Protein AF-A0A318KVP1-F1 (afdb_monomer_lite)

pLDDT: mean 93.53, std 4.92, range [66.0, 98.06]

Organism: NCBI:txid1034346

Structure (mmCIF, N/CA/C/O backbone):
data_AF-A0A318KVP1-F1
#
_entry.id   AF-A0A318KVP1-F1
#
loop_
_atom_site.group_PDB
_atom_site.id
_atom_site.type_symbol
_atom_site.label_atom_id
_atom_site.label_alt_id
_atom_site.label_comp_id
_atom_site.label_asym_id
_atom_site.label_entity_id
_atom_site.label_seq_id
_atom_site.pdbx_PDB_ins_code
_atom_site.Cartn_x
_atom_site.Cartn_y
_atom_site.Cartn_z
_atom_site.occupancy
_atom_site.B_iso_or_equiv
_atom_site.auth_seq_id
_atom_site.auth_comp_id
_atom_site.auth_asym_id
_atom_site.auth_atom_id
_atom_site.pdbx_PDB_model_num
ATOM 1 N N . MET A 1 1 ? -1.831 -5.713 8.545 1.00 85.75 1 MET A N 1
ATOM 2 C CA . MET A 1 1 ? -1.811 -6.812 7.541 1.00 85.75 1 MET A CA 1
ATOM 3 C C . MET A 1 1 ? -0.544 -6.684 6.708 1.00 85.75 1 MET A C 1
ATOM 5 O O . MET A 1 1 ? -0.239 -5.554 6.335 1.00 85.75 1 MET A O 1
ATOM 9 N N . THR A 1 2 ? 0.172 -7.778 6.421 1.00 89.25 2 THR A N 1
ATOM 10 C CA . THR A 1 2 ? 1.412 -7.752 5.621 1.00 89.25 2 THR A CA 1
ATOM 11 C C . THR A 1 2 ? 1.321 -8.601 4.350 1.00 89.25 2 THR A C 1
ATOM 13 O O . THR A 1 2 ? 0.658 -9.636 4.334 1.00 89.25 2 THR A O 1
ATOM 16 N N . PHE A 1 3 ? 1.989 -8.159 3.283 1.00 89.31 3 PHE A N 1
ATOM 17 C CA . PHE A 1 3 ? 2.095 -8.858 1.997 1.00 89.31 3 PHE A CA 1
ATOM 18 C C . PHE A 1 3 ? 3.504 -8.703 1.433 1.00 89.31 3 PHE A C 1
ATOM 20 O O . PHE A 1 3 ? 4.100 -7.645 1.592 1.00 89.31 3 PHE A O 1
ATOM 27 N N . VAL A 1 4 ? 4.030 -9.713 0.742 1.00 91.88 4 VAL A N 1
ATOM 28 C CA . VAL A 1 4 ? 5.370 -9.648 0.137 1.00 91.88 4 VAL A CA 1
ATOM 29 C C . VAL A 1 4 ? 5.253 -9.619 -1.379 1.00 91.88 4 VAL A C 1
ATOM 31 O O . VAL A 1 4 ? 4.553 -10.439 -1.973 1.00 91.88 4 VAL A O 1
ATOM 34 N N . VAL A 1 5 ? 5.964 -8.686 -2.002 1.00 90.88 5 VAL A N 1
ATOM 35 C CA . VAL A 1 5 ? 6.164 -8.646 -3.449 1.00 90.88 5 VAL A CA 1
ATOM 36 C C . VAL A 1 5 ? 7.453 -9.394 -3.773 1.00 90.88 5 VA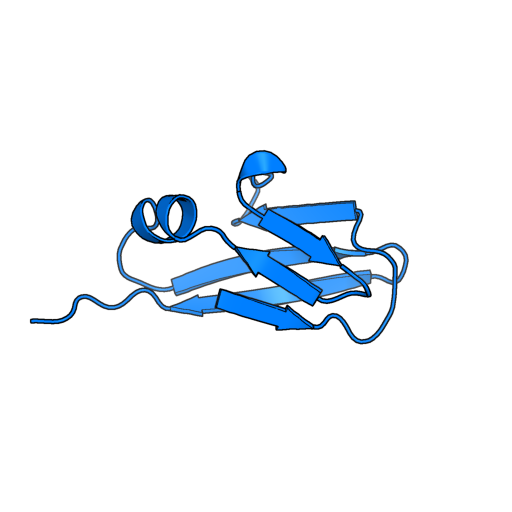L A C 1
ATOM 38 O O . VAL A 1 5 ? 8.518 -9.032 -3.281 1.00 90.88 5 VAL A O 1
ATOM 4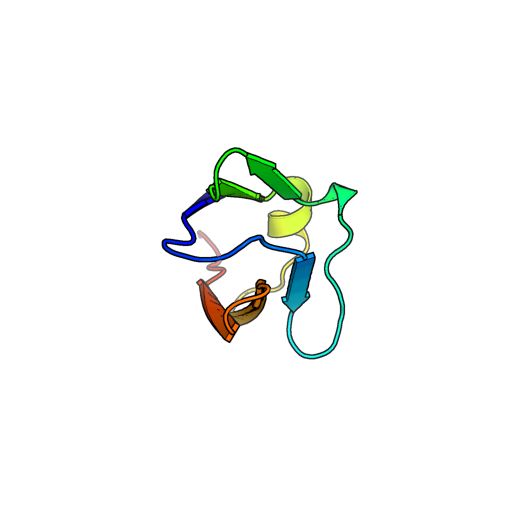1 N N . ALA A 1 6 ? 7.350 -10.450 -4.583 1.00 85.81 6 ALA A N 1
ATOM 42 C CA . ALA A 1 6 ? 8.485 -11.321 -4.896 1.00 85.81 6 ALA A CA 1
ATOM 43 C C . ALA A 1 6 ? 9.551 -10.640 -5.771 1.00 85.81 6 ALA A C 1
ATOM 45 O O . ALA A 1 6 ? 10.737 -10.916 -5.612 1.00 85.81 6 ALA A O 1
ATOM 46 N N . GLU A 1 7 ? 9.140 -9.756 -6.685 1.00 83.62 7 GLU A N 1
ATOM 47 C CA . GLU A 1 7 ? 10.037 -9.098 -7.635 1.00 83.62 7 GLU A CA 1
ATOM 48 C C . GLU A 1 7 ? 9.650 -7.636 -7.885 1.00 83.62 7 GLU A C 1
ATOM 50 O O . GLU A 1 7 ? 8.475 -7.292 -8.049 1.00 83.62 7 GLU A O 1
ATOM 55 N N . GLY A 1 8 ? 10.672 -6.789 -7.996 1.00 88.25 8 GLY A N 1
ATOM 56 C CA . GLY A 1 8 ? 10.534 -5.374 -8.318 1.00 88.25 8 GLY A CA 1
ATOM 57 C C . GLY A 1 8 ? 10.388 -4.457 -7.103 1.00 88.25 8 GLY A C 1
ATOM 58 O O . GLY A 1 8 ? 10.008 -4.861 -6.006 1.00 88.25 8 GLY A O 1
ATOM 59 N N . ASN A 1 9 ? 10.711 -3.188 -7.320 1.00 92.25 9 ASN A N 1
ATOM 60 C CA . ASN A 1 9 ? 10.588 -2.126 -6.334 1.00 92.25 9 ASN A CA 1
ATOM 61 C C . ASN A 1 9 ? 9.176 -1.547 -6.385 1.00 92.25 9 ASN A C 1
ATOM 63 O O . ASN A 1 9 ? 8.718 -1.104 -7.441 1.00 92.25 9 ASN A O 1
ATOM 67 N N . VAL A 1 10 ? 8.487 -1.530 -5.246 1.00 94.62 10 VAL A N 1
ATOM 68 C CA . VAL A 1 10 ? 7.142 -0.956 -5.140 1.00 94.62 10 VAL A CA 1
ATOM 69 C C . VAL A 1 10 ? 7.231 0.568 -5.201 1.00 94.62 10 VAL A C 1
ATOM 71 O O . VAL A 1 10 ? 7.920 1.186 -4.395 1.00 94.62 10 VAL A O 1
ATOM 74 N N . SER A 1 11 ? 6.508 1.177 -6.140 1.00 94.06 11 SER A N 1
ATOM 75 C CA . SER A 1 11 ? 6.458 2.634 -6.319 1.00 94.06 11 SER A CA 1
ATOM 76 C C . SER A 1 11 ? 5.148 3.255 -5.836 1.00 94.06 11 SER A C 1
ATOM 78 O O . SER A 1 11 ? 5.133 4.408 -5.412 1.00 94.06 11 SER A O 1
ATOM 80 N N . ALA A 1 12 ? 4.046 2.505 -5.879 1.00 96.12 12 ALA A N 1
ATOM 81 C CA . ALA A 1 12 ? 2.744 2.953 -5.402 1.00 96.12 12 ALA A CA 1
ATOM 82 C C . ALA A 1 12 ? 1.814 1.771 -5.128 1.00 96.12 12 ALA A C 1
ATOM 84 O O . ALA A 1 12 ? 1.976 0.683 -5.683 1.00 96.12 12 ALA A O 1
ATOM 85 N N . ILE A 1 13 ? 0.776 2.022 -4.338 1.00 97.56 13 ILE A N 1
ATOM 86 C CA . ILE A 1 13 ? -0.366 1.123 -4.187 1.00 97.56 13 ILE A CA 1
ATOM 87 C C . ILE A 1 13 ? -1.613 1.896 -4.597 1.00 97.56 13 ILE A C 1
ATOM 89 O O . ILE A 1 13 ? -1.817 3.030 -4.167 1.00 97.56 13 ILE A O 1
ATOM 93 N N . LYS A 1 14 ? -2.453 1.295 -5.437 1.00 97.50 14 LYS A N 1
ATOM 94 C CA . LYS A 1 14 ? -3.748 1.849 -5.834 1.00 97.50 14 LYS A CA 1
ATOM 95 C C . 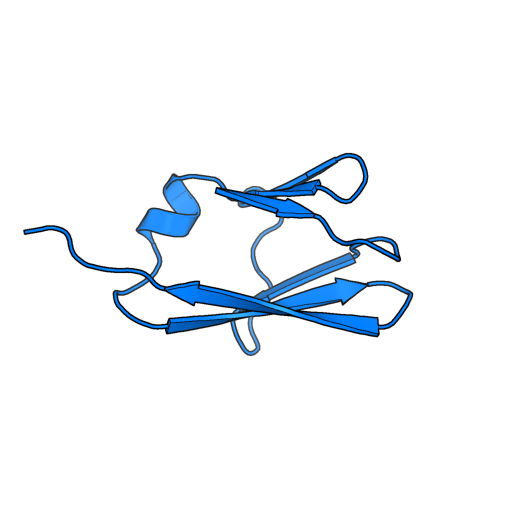LYS A 1 14 ? -4.879 0.996 -5.293 1.00 97.50 14 LYS A C 1
ATOM 97 O O . LYS A 1 14 ? -4.798 -0.223 -5.356 1.00 97.50 14 LYS A O 1
ATOM 102 N N . ASN A 1 15 ? -5.942 1.627 -4.816 1.00 95.62 15 ASN A N 1
ATOM 103 C CA . ASN A 1 15 ? -7.235 0.988 -4.608 1.00 95.62 15 ASN A CA 1
ATOM 104 C C . ASN A 1 15 ? -8.154 1.455 -5.743 1.00 95.62 15 ASN A C 1
ATOM 106 O O . ASN A 1 15 ? -8.523 2.630 -5.800 1.00 95.62 15 ASN A O 1
ATOM 110 N N . HIS A 1 16 ? -8.461 0.555 -6.679 1.00 90.56 16 HIS A N 1
ATOM 111 C CA . HIS A 1 16 ? -9.032 0.908 -7.981 1.00 90.56 16 HIS A CA 1
ATOM 112 C C . HIS A 1 16 ? -8.176 1.963 -8.711 1.00 90.56 16 HIS A C 1
ATOM 114 O O . HIS A 1 16 ? -7.027 1.702 -9.065 1.00 90.56 16 HIS A O 1
ATOM 120 N N . THR A 1 17 ? -8.713 3.160 -8.947 1.00 91.75 17 THR A N 1
ATOM 121 C CA . THR A 1 17 ? -8.016 4.257 -9.632 1.00 91.75 17 THR A CA 1
ATOM 122 C C . THR A 1 17 ? -7.288 5.199 -8.672 1.00 91.75 17 THR A C 1
ATOM 124 O O . THR A 1 17 ? -6.413 5.946 -9.113 1.00 91.75 17 THR A O 1
ATOM 127 N N . ALA A 1 18 ? -7.611 5.156 -7.376 1.00 95.38 18 ALA A N 1
ATOM 128 C CA . ALA A 1 18 ? -7.074 6.065 -6.373 1.00 95.38 18 ALA A CA 1
ATOM 129 C C . ALA A 1 18 ? -5.752 5.547 -5.797 1.00 95.38 18 ALA A C 1
ATOM 131 O O . ALA A 1 18 ? -5.646 4.386 -5.402 1.00 95.38 18 ALA A O 1
ATOM 132 N N . THR A 1 19 ? -4.752 6.421 -5.705 1.00 97.38 19 THR A N 1
ATOM 133 C CA . THR A 1 19 ? -3.495 6.115 -5.013 1.00 97.38 19 THR A CA 1
ATOM 134 C C . THR A 1 19 ? -3.732 6.098 -3.506 1.00 97.38 19 THR A C 1
ATOM 136 O O . THR A 1 19 ? -4.263 7.057 -2.946 1.00 97.38 19 THR A O 1
ATOM 139 N N . VAL A 1 20 ? -3.335 5.012 -2.848 1.00 97.38 20 VAL A N 1
ATOM 140 C CA . VAL A 1 20 ? -3.334 4.914 -1.387 1.00 97.38 20 VAL A CA 1
ATOM 141 C C . VAL A 1 20 ? -2.279 5.874 -0.847 1.00 97.38 20 VAL A C 1
ATOM 143 O O . VAL A 1 20 ? -1.163 5.924 -1.362 1.00 97.38 20 VAL A O 1
ATOM 146 N N . ASN A 1 21 ? -2.629 6.649 0.180 1.00 97.88 21 ASN A N 1
ATOM 147 C CA . ASN A 1 21 ? -1.687 7.573 0.803 1.00 97.88 21 ASN A CA 1
ATOM 148 C C . ASN A 1 21 ? -0.463 6.793 1.335 1.00 97.88 21 ASN A C 1
ATOM 150 O O . ASN A 1 21 ? -0.668 5.829 2.075 1.00 97.88 21 ASN A O 1
ATOM 154 N N . PRO A 1 22 ? 0.782 7.194 1.016 1.00 96.81 22 PRO A N 1
ATOM 155 C CA . PRO A 1 22 ? 1.985 6.555 1.550 1.00 96.81 22 PRO A CA 1
ATOM 156 C C . PRO A 1 22 ? 2.069 6.519 3.083 1.00 96.81 22 PRO A C 1
ATOM 158 O O . PRO A 1 22 ? 2.793 5.698 3.619 1.00 96.81 22 PRO A O 1
ATOM 161 N N . ALA A 1 23 ? 1.325 7.362 3.807 1.00 97.69 23 ALA A N 1
ATOM 162 C CA . ALA A 1 23 ? 1.236 7.289 5.269 1.00 97.69 23 ALA A CA 1
ATOM 163 C C . ALA A 1 23 ? 0.461 6.056 5.784 1.00 97.69 23 ALA A C 1
ATOM 165 O O . ALA A 1 23 ? 0.584 5.694 6.949 1.00 97.69 23 ALA A O 1
ATOM 166 N N . ASN A 1 24 ? -0.332 5.409 4.925 1.00 98.06 24 ASN A N 1
ATOM 167 C CA . ASN A 1 24 ? -1.185 4.274 5.286 1.00 98.06 24 ASN A CA 1
ATOM 168 C C . ASN A 1 24 ? -0.494 2.916 5.107 1.00 98.06 24 ASN A C 1
ATOM 170 O O . ASN A 1 24 ? -1.100 1.874 5.378 1.00 98.06 24 ASN A O 1
ATOM 174 N N . TYR A 1 25 ? 0.744 2.901 4.609 1.00 96.88 25 TYR A N 1
ATOM 175 C CA . TYR A 1 25 ? 1.510 1.676 4.465 1.00 96.88 25 TYR A CA 1
ATOM 176 C C . TYR A 1 25 ? 3.017 1.917 4.550 1.00 96.88 25 TYR A C 1
ATOM 178 O O . TYR A 1 25 ? 3.515 2.981 4.203 1.00 96.88 25 TYR A O 1
ATOM 186 N N . THR A 1 26 ? 3.761 0.895 4.955 1.00 96.94 26 THR A N 1
ATOM 187 C CA . THR A 1 26 ? 5.224 0.867 4.845 1.00 96.94 26 THR A CA 1
ATOM 188 C C . THR A 1 26 ? 5.658 -0.171 3.820 1.00 96.94 26 THR A C 1
ATOM 190 O O . THR A 1 26 ? 4.920 -1.116 3.534 1.00 96.94 26 THR A O 1
ATOM 193 N N . ILE A 1 27 ? 6.845 0.022 3.240 1.00 94.38 27 ILE A N 1
ATOM 194 C CA . ILE A 1 27 ? 7.501 -0.953 2.366 1.00 94.38 27 ILE A CA 1
ATOM 195 C C . ILE A 1 27 ? 8.898 -1.200 2.923 1.00 94.38 27 ILE A C 1
ATOM 197 O O . ILE A 1 27 ? 9.737 -0.302 2.906 1.00 94.38 27 ILE A O 1
ATOM 201 N N . GLU A 1 28 ? 9.158 -2.421 3.371 1.00 93.12 28 GLU A N 1
ATOM 202 C CA . GLU A 1 28 ? 10.464 -2.838 3.879 1.00 93.12 28 GLU A CA 1
ATOM 203 C C . GLU A 1 28 ? 10.861 -4.157 3.220 1.00 93.12 28 GLU A C 1
ATOM 205 O O . GLU A 1 28 ? 10.177 -5.168 3.370 1.00 93.12 28 GLU A O 1
ATOM 210 N N . ASN A 1 29 ? 11.950 -4.154 2.443 1.00 89.00 29 ASN A N 1
ATOM 211 C CA . ASN A 1 29 ? 12.444 -5.334 1.716 1.00 89.00 29 ASN A CA 1
ATOM 212 C C . ASN A 1 29 ? 11.348 -6.060 0.904 1.00 89.00 29 ASN A C 1
ATOM 214 O O . ASN A 1 29 ? 11.229 -7.282 0.955 1.00 89.00 29 ASN A O 1
ATOM 218 N N . GLY A 1 30 ? 10.497 -5.303 0.202 1.00 88.75 30 GLY A N 1
ATOM 219 C CA . GLY A 1 30 ? 9.373 -5.848 -0.575 1.00 88.75 30 GLY A CA 1
ATOM 220 C C . GLY A 1 30 ? 8.151 -6.259 0.257 1.00 88.75 30 GLY A C 1
ATOM 221 O O . GLY A 1 30 ? 7.120 -6.613 -0.314 1.00 88.75 30 GLY A O 1
ATOM 222 N N . THR A 1 31 ? 8.225 -6.173 1.588 1.00 92.81 31 THR A N 1
ATOM 223 C CA . THR A 1 31 ? 7.090 -6.385 2.490 1.00 92.81 31 THR A CA 1
ATOM 224 C C . THR A 1 31 ? 6.291 -5.099 2.626 1.00 92.81 31 THR A C 1
ATOM 226 O O . THR A 1 31 ? 6.795 -4.096 3.122 1.00 92.81 31 THR A O 1
ATOM 229 N N . ILE A 1 32 ? 5.033 -5.140 2.205 1.00 95.88 32 ILE A N 1
ATOM 230 C CA . ILE A 1 32 ? 4.046 -4.081 2.379 1.00 95.88 32 ILE A CA 1
ATOM 231 C C . ILE A 1 32 ? 3.291 -4.337 3.678 1.00 95.88 32 ILE A C 1
ATOM 233 O O . ILE A 1 32 ? 2.687 -5.401 3.826 1.00 95.88 32 ILE A O 1
ATOM 237 N N . SER A 1 33 ? 3.255 -3.355 4.575 1.00 96.69 33 SER A N 1
ATOM 238 C CA . SER A 1 33 ? 2.436 -3.400 5.791 1.00 96.69 33 SER A CA 1
ATOM 239 C C . SER A 1 33 ? 1.410 -2.279 5.772 1.00 96.69 33 SER A C 1
ATOM 241 O O . SER A 1 33 ? 1.794 -1.118 5.722 1.00 96.69 33 SER A O 1
ATOM 243 N N . PHE A 1 34 ? 0.118 -2.606 5.834 1.00 97.44 34 PHE A N 1
ATOM 244 C CA . PHE A 1 34 ? -0.950 -1.608 5.971 1.00 97.44 34 PHE A CA 1
ATOM 245 C C . PHE A 1 34 ? -1.238 -1.305 7.440 1.00 97.44 34 PHE A C 1
ATOM 247 O O . PHE A 1 34 ? -1.291 -2.236 8.257 1.00 97.44 34 PHE A O 1
ATOM 254 N N . THR A 1 35 ? -1.476 -0.027 7.741 1.00 97.25 35 THR A N 1
ATOM 255 C CA . THR A 1 35 ? -1.928 0.417 9.064 1.00 97.25 35 THR A CA 1
ATOM 256 C C . THR A 1 35 ? -3.337 -0.093 9.358 1.00 97.25 35 THR A C 1
ATOM 258 O O . THR A 1 35 ? -4.122 -0.349 8.440 1.00 97.25 35 THR A O 1
ATOM 261 N N . VAL A 1 36 ? -3.662 -0.269 10.639 1.00 94.81 36 VAL A N 1
ATOM 262 C CA . VAL A 1 36 ? -5.001 -0.722 11.044 1.00 94.81 36 VAL A CA 1
ATOM 263 C C . VAL A 1 36 ? -6.031 0.354 10.711 1.00 94.81 36 VAL A C 1
ATOM 265 O O . VAL A 1 36 ? -7.059 0.043 10.122 1.00 94.81 36 VAL A O 1
ATOM 268 N N . GLU A 1 37 ? -5.693 1.619 10.948 1.00 96.62 37 GLU A N 1
ATOM 269 C CA . GLU A 1 37 ? -6.549 2.777 10.697 1.00 96.62 37 GLU A CA 1
ATOM 270 C C . GLU A 1 37 ? -6.968 2.860 9.226 1.00 96.62 37 GLU A C 1
ATOM 272 O O . GLU A 1 37 ? -8.121 3.152 8.921 1.00 96.62 37 GLU A O 1
ATOM 277 N N . TYR A 1 38 ? -6.061 2.559 8.287 1.00 95.94 38 TYR A N 1
ATOM 278 C CA . TYR A 1 38 ? -6.426 2.492 6.873 1.00 95.94 38 TYR A CA 1
ATOM 279 C C . TYR A 1 38 ? -7.409 1.359 6.595 1.00 95.94 38 TYR A C 1
ATOM 281 O O . TYR A 1 38 ? -8.384 1.565 5.870 1.00 95.94 38 TYR A O 1
ATOM 289 N N . LEU A 1 39 ? -7.163 0.174 7.157 1.00 94.56 39 LEU A N 1
ATOM 290 C CA . LEU A 1 39 ? -8.024 -0.986 6.946 1.00 94.56 39 LEU A CA 1
ATOM 291 C C . LEU A 1 39 ? -9.428 -0.761 7.525 1.00 94.56 39 LEU A C 1
ATOM 293 O O . LEU A 1 39 ? -10.395 -1.149 6.878 1.00 94.56 39 LEU A O 1
ATOM 297 N N . GLU A 1 40 ? -9.552 -0.068 8.659 1.00 94.56 40 GLU A N 1
ATOM 298 C CA . GLU A 1 40 ? -10.836 0.316 9.269 1.00 94.56 40 GLU A CA 1
ATOM 299 C C . GLU A 1 40 ? -11.649 1.290 8.403 1.00 94.56 40 GLU A C 1
ATOM 301 O O . GLU A 1 40 ? -12.877 1.303 8.467 1.00 94.56 40 GLU A O 1
ATOM 306 N N . THR A 1 41 ? -10.999 2.085 7.543 1.00 94.75 41 THR A N 1
ATOM 307 C CA . THR A 1 41 ? -11.717 2.970 6.605 1.00 94.75 41 THR A CA 1
ATOM 308 C C . THR A 1 41 ? -12.352 2.233 5.424 1.00 94.75 41 THR A C 1
ATOM 310 O O . THR A 1 41 ? -13.153 2.812 4.683 1.00 94.75 41 THR A O 1
ATOM 313 N N . LEU A 1 42 ? -11.978 0.973 5.190 1.00 94.88 42 LEU A N 1
ATOM 314 C CA . LEU A 1 42 ? -12.463 0.206 4.052 1.00 94.88 42 LEU A CA 1
ATOM 315 C C . LEU A 1 42 ? -13.867 -0.325 4.346 1.00 94.88 42 LEU A C 1
ATOM 317 O O . LEU A 1 42 ? -14.096 -1.021 5.327 1.00 94.88 42 LEU A O 1
ATOM 321 N N . SER A 1 43 ? -14.811 -0.057 3.443 1.00 94.69 43 SER A N 1
ATOM 322 C CA . SER A 1 43 ? -16.150 -0.641 3.544 1.00 94.69 43 SER A CA 1
ATOM 323 C C . SER A 1 43 ? -16.113 -2.170 3.461 1.00 94.69 43 SER A C 1
ATOM 325 O O . SER A 1 43 ? -15.255 -2.732 2.780 1.00 9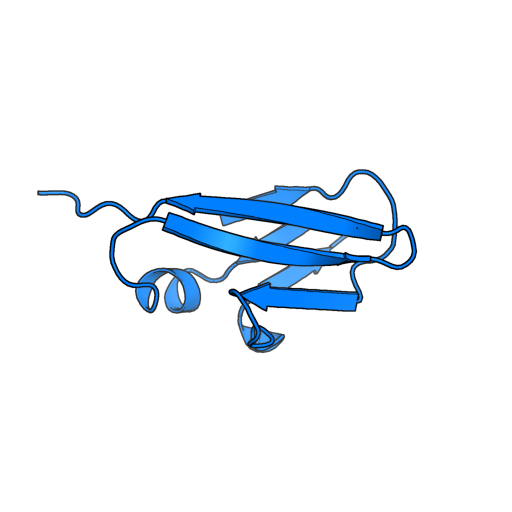4.69 43 SER A O 1
ATOM 327 N N . VAL A 1 44 ? -17.087 -2.845 4.073 1.00 95.56 44 VAL A N 1
ATOM 328 C CA . VAL A 1 44 ? -17.272 -4.299 3.934 1.00 95.56 44 VAL A CA 1
ATOM 329 C C . VAL A 1 44 ? -17.289 -4.707 2.450 1.00 95.56 44 VAL A C 1
ATOM 331 O O . VAL A 1 44 ? -17.757 -3.966 1.578 1.00 95.56 44 VAL A O 1
ATOM 334 N N . GLY A 1 45 ? -16.721 -5.874 2.153 1.00 95.31 45 GLY A N 1
ATOM 335 C CA . GLY A 1 45 ? -16.620 -6.448 0.815 1.00 95.31 45 GLY A CA 1
ATOM 336 C C . GLY A 1 45 ? -15.205 -6.447 0.235 1.00 95.31 45 GLY A C 1
ATOM 337 O O . GLY A 1 45 ? -14.206 -6.207 0.915 1.00 95.31 45 GLY A O 1
ATOM 338 N N . GLU A 1 46 ? -15.122 -6.743 -1.061 1.00 95.12 46 GLU A N 1
ATOM 339 C CA . GLU A 1 46 ? -13.851 -6.921 -1.763 1.00 95.12 46 GLU A CA 1
ATOM 340 C C . GLU A 1 46 ? -13.214 -5.584 -2.156 1.00 95.12 46 GLU A C 1
ATOM 342 O O . GLU A 1 46 ? -13.877 -4.692 -2.691 1.00 95.12 46 GLU A O 1
ATOM 347 N N . LYS A 1 47 ? -11.903 -5.463 -1.934 1.00 95.19 47 LYS A N 1
ATOM 348 C CA . LYS A 1 47 ? -11.057 -4.372 -2.424 1.00 95.19 47 LYS A CA 1
ATOM 349 C C . LYS A 1 47 ? -9.975 -4.958 -3.316 1.00 95.19 47 LYS A C 1
ATOM 351 O O . LYS A 1 47 ? -9.123 -5.721 -2.860 1.00 95.19 47 LYS A O 1
ATOM 356 N N . ASN A 1 48 ? -10.018 -4.581 -4.589 1.00 95.12 48 ASN A N 1
ATOM 357 C CA . ASN A 1 48 ? -9.006 -4.941 -5.570 1.00 95.12 48 ASN A CA 1
ATO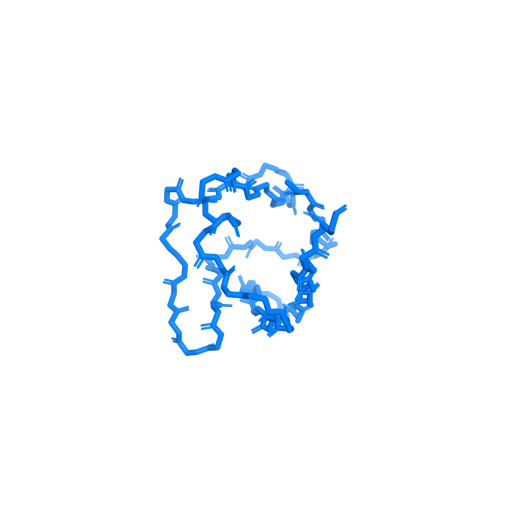M 358 C C . ASN A 1 48 ? -7.972 -3.820 -5.626 1.00 95.12 48 ASN A C 1
ATOM 360 O O . ASN A 1 48 ? -8.175 -2.775 -6.250 1.00 95.12 48 ASN A O 1
ATOM 364 N N . LEU A 1 49 ? -6.880 -4.029 -4.904 1.00 96.69 49 LEU A N 1
ATOM 365 C CA . LEU A 1 49 ? -5.726 -3.154 -4.913 1.00 96.69 49 LEU A CA 1
ATOM 366 C C . LEU A 1 49 ? -4.767 -3.579 -6.026 1.00 96.69 49 LEU A C 1
ATOM 368 O O . LEU A 1 49 ? -4.720 -4.732 -6.450 1.00 96.69 49 LEU A O 1
ATOM 372 N N . THR A 1 50 ? -3.983 -2.626 -6.507 1.00 97.25 50 THR A N 1
ATOM 373 C CA . THR A 1 50 ? -2.903 -2.853 -7.464 1.00 97.25 50 THR A CA 1
ATOM 374 C C . THR A 1 50 ? -1.620 -2.288 -6.887 1.00 97.25 50 THR A C 1
ATOM 376 O O . THR A 1 50 ? -1.523 -1.089 -6.628 1.00 97.25 50 THR A O 1
ATOM 379 N N . VAL A 1 51 ? -0.630 -3.148 -6.699 1.00 96.88 51 VAL A N 1
ATOM 380 C CA . VAL A 1 51 ? 0.723 -2.751 -6.328 1.00 96.88 51 VAL A CA 1
ATOM 381 C C . VAL A 1 51 ? 1.493 -2.466 -7.611 1.00 96.88 51 VAL A C 1
ATOM 383 O O . VAL A 1 51 ? 1.623 -3.330 -8.47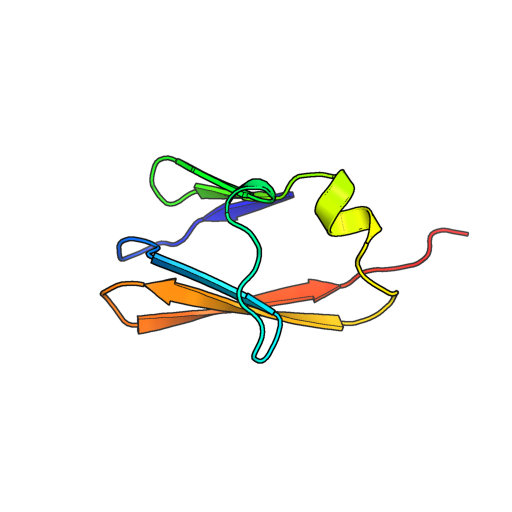7 1.00 96.88 51 VAL A O 1
ATOM 386 N N . ILE A 1 52 ? 1.973 -1.239 -7.757 1.00 96.12 52 ILE A N 1
ATOM 387 C CA . ILE A 1 52 ? 2.750 -0.801 -8.913 1.00 96.12 52 ILE A CA 1
ATOM 388 C C . ILE A 1 52 ? 4.222 -1.052 -8.611 1.00 96.12 52 ILE A C 1
ATOM 390 O O . ILE A 1 52 ? 4.743 -0.538 -7.619 1.00 96.12 52 ILE A O 1
ATOM 394 N N . THR A 1 53 ? 4.892 -1.818 -9.468 1.00 95.56 53 THR A N 1
ATOM 395 C CA . THR A 1 53 ? 6.334 -2.060 -9.391 1.00 95.56 53 THR A CA 1
ATOM 396 C C . THR A 1 53 ? 7.024 -1.655 -10.689 1.00 95.56 53 THR A C 1
ATOM 398 O O . THR A 1 53 ? 6.384 -1.420 -11.716 1.00 95.56 53 THR A O 1
ATOM 401 N N . ASP A 1 54 ? 8.349 -1.570 -10.652 1.00 95.19 54 ASP A N 1
ATOM 402 C CA . ASP A 1 54 ? 9.204 -1.375 -11.830 1.00 95.19 54 ASP A CA 1
ATOM 403 C C . ASP A 1 54 ? 9.273 -2.604 -12.764 1.00 95.19 54 ASP A C 1
ATOM 405 O O . ASP A 1 54 ? 9.807 -2.508 -13.870 1.00 95.19 54 ASP A O 1
ATOM 409 N N . LYS A 1 55 ? 8.724 -3.752 -12.347 1.00 95.00 55 LYS A N 1
ATOM 410 C CA . LYS A 1 55 ? 8.665 -5.002 -13.126 1.00 95.00 55 LYS A CA 1
ATOM 411 C C . LYS A 1 55 ? 7.261 -5.378 -13.591 1.00 95.00 55 LYS A C 1
ATOM 413 O O . LYS A 1 55 ? 7.108 -6.337 -14.340 1.00 95.00 55 LYS A O 1
ATOM 418 N N . GLY A 1 56 ? 6.241 -4.628 -13.186 1.00 94.00 56 GLY A N 1
ATOM 419 C CA . GLY A 1 56 ? 4.857 -4.892 -13.555 1.00 94.00 56 GLY A CA 1
ATOM 420 C C . GLY A 1 56 ? 3.879 -4.440 -12.482 1.00 94.00 56 GLY A C 1
ATOM 421 O O . GLY A 1 56 ? 4.219 -3.733 -11.539 1.00 94.00 56 GLY A O 1
ATOM 422 N N . ASN A 1 57 ? 2.612 -4.796 -12.639 1.00 95.06 57 ASN A N 1
ATOM 423 C CA . ASN A 1 57 ? 1.590 -4.513 -11.636 1.00 95.06 57 ASN A CA 1
ATOM 424 C C . ASN A 1 57 ? 1.158 -5.829 -10.999 1.00 95.06 57 ASN A C 1
ATOM 426 O O . ASN A 1 57 ? 0.874 -6.794 -11.706 1.00 95.06 57 ASN A O 1
ATOM 430 N N . VAL A 1 58 ? 1.112 -5.858 -9.670 1.00 94.94 58 VAL A N 1
ATOM 431 C CA . VAL A 1 58 ? 0.724 -7.035 -8.895 1.00 94.94 58 VAL A CA 1
ATOM 432 C C . VAL A 1 58 ? -0.671 -6.795 -8.312 1.00 94.94 58 VAL A C 1
ATOM 434 O O . VAL A 1 58 ? -0.851 -5.836 -7.555 1.00 94.94 58 VAL A O 1
ATOM 437 N N . PRO A 1 59 ? -1.680 -7.614 -8.657 1.00 94.75 59 PRO A N 1
ATOM 438 C CA . PRO A 1 59 ? -3.003 -7.496 -8.063 1.00 94.75 59 PRO A CA 1
ATOM 439 C C . PRO A 1 59 ? -2.982 -7.993 -6.614 1.00 94.75 59 PRO A C 1
ATOM 441 O O . PRO A 1 59 ? -2.408 -9.037 -6.309 1.00 94.75 59 PRO A O 1
ATOM 444 N N . LEU A 1 60 ? -3.650 -7.261 -5.727 1.00 93.12 60 LEU A N 1
ATOM 445 C CA . LEU A 1 60 ? -3.833 -7.617 -4.327 1.00 93.12 60 LEU A CA 1
ATOM 446 C C . LEU A 1 60 ? -5.319 -7.551 -3.974 1.00 93.12 60 LEU A C 1
ATOM 448 O O . LEU A 1 60 ? -5.947 -6.505 -4.115 1.00 93.12 60 LEU A O 1
ATOM 452 N N . LYS A 1 61 ? -5.880 -8.651 -3.473 1.00 94.25 61 LYS A N 1
ATOM 453 C CA . LYS A 1 61 ? -7.270 -8.705 -3.014 1.00 94.25 61 LYS A CA 1
ATOM 454 C C . LYS A 1 61 ? -7.329 -8.641 -1.491 1.00 94.25 61 LYS A C 1
ATOM 456 O O . LYS A 1 61 ? -6.729 -9.472 -0.816 1.00 94.25 61 LYS A O 1
ATOM 461 N N . ILE A 1 62 ? -8.091 -7.686 -0.965 1.00 93.31 62 ILE A N 1
ATOM 462 C CA . ILE A 1 62 ? -8.461 -7.601 0.453 1.00 93.31 62 ILE A CA 1
ATOM 463 C C . ILE A 1 62 ? -9.962 -7.867 0.556 1.00 93.31 62 ILE A C 1
ATOM 465 O O . ILE A 1 62 ? -10.739 -7.303 -0.212 1.00 93.31 62 ILE A O 1
ATOM 469 N N . ILE A 1 63 ? -10.378 -8.725 1.486 1.00 93.88 63 ILE A N 1
ATOM 470 C CA . ILE A 1 63 ? -11.793 -8.970 1.781 1.00 93.88 63 ILE A CA 1
ATOM 471 C C . ILE A 1 63 ? -12.047 -8.453 3.188 1.00 93.88 63 ILE A C 1
ATOM 473 O O . ILE A 1 63 ? -11.491 -8.979 4.148 1.00 93.88 63 ILE A O 1
ATOM 477 N N . VAL A 1 64 ? -12.857 -7.404 3.289 1.00 94.06 64 VAL A N 1
ATOM 478 C CA . VAL A 1 64 ? -13.311 -6.868 4.571 1.00 94.06 64 VAL A CA 1
ATOM 479 C C . VAL A 1 64 ? -14.615 -7.567 4.917 1.00 94.06 64 VAL A C 1
ATOM 481 O O . VAL A 1 64 ? -15.556 -7.539 4.122 1.00 94.06 64 VAL A O 1
ATOM 484 N N . VAL A 1 65 ? -14.660 -8.211 6.076 1.00 93.56 65 VAL A N 1
ATOM 485 C CA . VAL A 1 65 ? -15.855 -8.879 6.597 1.00 93.56 65 VAL A CA 1
ATOM 486 C C . VAL A 1 65 ? -16.296 -8.169 7.864 1.00 93.56 65 VAL A C 1
ATOM 488 O O . VAL A 1 65 ? -15.450 -7.697 8.621 1.00 93.56 65 VAL A O 1
ATOM 491 N N . ASP A 1 66 ? -17.605 -8.081 8.063 1.00 89.75 66 ASP A N 1
ATOM 492 C CA . ASP A 1 66 ? -18.136 -7.735 9.374 1.00 89.75 66 ASP A CA 1
ATOM 493 C C . ASP A 1 66 ? -18.029 -8.973 10.268 1.00 89.75 66 ASP A C 1
ATOM 495 O O . ASP A 1 66 ? -18.261 -10.098 9.812 1.00 89.75 66 ASP A O 1
ATOM 499 N N . THR A 1 67 ? -17.627 -8.770 11.512 1.00 78.81 67 THR A N 1
ATOM 500 C CA . THR A 1 67 ? -17.594 -9.830 12.520 1.00 78.81 67 THR A CA 1
ATOM 501 C C . THR A 1 67 ? -18.709 -9.527 13.498 1.00 78.81 67 THR A C 1
ATOM 503 O O . THR A 1 67 ? -18.574 -8.599 14.292 1.00 78.81 67 THR A O 1
ATOM 506 N N . GLU A 1 68 ? -19.802 -10.284 13.374 1.00 66.00 68 GLU A N 1
ATOM 507 C CA . GLU A 1 68 ? -20.927 -10.283 14.320 1.00 66.00 68 GLU A CA 1
ATOM 508 C C . GLU A 1 68 ? -20.493 -10.626 15.753 1.00 66.00 68 GLU A C 1
ATOM 510 O O . GLU A 1 68 ? -19.568 -11.460 15.922 1.00 66.00 68 GLU A O 1
#

Foldseek 3Di:
DKDADPDFDFDFKDFVPHTDPPVQWDADNRMIDGDPVVVVPDDAAWTWMWTDGPVGIDTDIDGHHDDD

Secondary structure (DSSP, 8-state):
-EEE-SSS-EEEEEETTEEPPGGGEEEETTEEEE-HHHHHTSPSEEEEEEEEETTEEEEEEEEE----

Radius of gyration: 11.92 Å; chains: 1; bounding box: 33×19×28 Å

InterPro domains:
  IPR005102 Carbohydrate binding X2 domain [PF03442] (5-59)
  IPR013783 Immunoglobulin-like fold [G3DSA:2.60.40.10] (1-68)
  IPR014756 Immunoglobulin E-set [SSF81296] (11-67)

Sequence (68 aa):
MTFVVAEGNVSAIKNHTATVNPANYTIENGTISFTVEYLETLSVGEKNLTVITDKGNVPLKIIVVDTE